Protein AF-A0A9X3E9X4-F1 (afdb_monomer)

Mean predicted aligned error: 5.79 Å

Sequence (82 aa):
TADANYDTFAFTPHMPKLNTANPEVQDYLIDIATYWIKEFDIDGWRLDVANEVDHHFWKKFRAATTAIKPDIYILGEIWTSA

pLDDT: mean 85.85, std 11.59, range [47.12, 97.25]

Radius of gyration: 14.31 Å; Cα contacts (8 Å, |Δi|>4): 78; chains: 1; bounding box: 34×23×36 Å

Nearest PDB structures (foldseek):
  1j0j-assembly1_A  TM=1.002E+00  e=7.257E-10  Geobacillus stearothermophilus
  7d9b-assembly1_A  TM=9.955E-01  e=9.398E-10  Weissella cibaria
  1sma-assembly1_B  TM=9.972E-01  e=7.257E-10  Thermus sp. IM6501
  1j0i-assembly1_B  TM=9.992E-01  e=1.141E-09  Geobacillus stearothermophilus
  1gvi-assembly1_B  TM=9.988E-01  e=2.478E-09  Thermus sp.

Secondary structure (DSSP, 8-state):
----SS-BSTT-TTSBPP-TTSHHHHHHHHHHHHHHHHHH---EEEETTGGGS-HHHHHHHHHHHHHH-TT-EEEE--SS--

Foldseek 3Di:
DDDDPADADPRDNVGGDDDLVDPVSLVVVLCVLQVCCVPPVDQEDEAPPVVVHDPVSVVVSLVSNCVSPVRRYYHYDDPDDD

Solvent-accessible surface area (backbone atoms only — not comparable to full-atom values): 5148 Å² total; per-residue (Å²): 123,91,82,66,95,60,64,38,56,87,81,41,82,89,40,67,57,77,62,67,84,42,64,69,52,42,51,53,54,43,50,54,59,40,45,49,39,73,78,65,63,56,62,61,48,78,38,76,66,42,79,82,52,62,69,69,51,54,53,51,45,52,54,57,42,38,73,76,39,76,80,51,41,80,43,68,46,65,97,61,90,129

Structure (mmCIF, N/CA/C/O backbone):
data_AF-A0A9X3E9X4-F1
#
_entry.id   AF-A0A9X3E9X4-F1
#
loop_
_atom_site.group_PDB
_atom_site.id
_atom_site.type_symbol
_atom_site.label_atom_id
_atom_site.label_alt_id
_atom_site.label_comp_id
_atom_site.label_asym_id
_atom_site.label_entity_id
_atom_site.label_seq_id
_atom_site.pdbx_PDB_ins_code
_atom_site.Cartn_x
_atom_site.Cartn_y
_atom_site.Cartn_z
_atom_site.occupancy
_atom_site.B_iso_or_equiv
_atom_site.auth_seq_id
_atom_site.auth_comp_id
_atom_site.auth_asym_id
_atom_site.auth_atom_id
_atom_site.p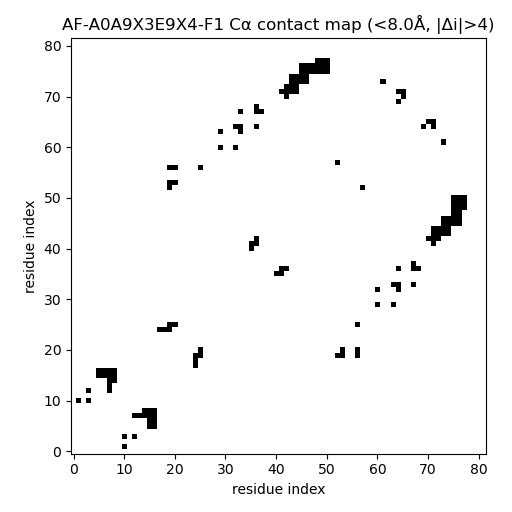dbx_PDB_model_num
ATOM 1 N N . THR A 1 1 ? 23.518 -7.534 -15.360 1.00 48.78 1 THR A N 1
ATOM 2 C CA . THR A 1 1 ? 24.111 -6.794 -16.490 1.00 48.78 1 THR A CA 1
ATOM 3 C C . THR A 1 1 ? 23.274 -5.559 -16.693 1.00 48.78 1 THR A C 1
ATOM 5 O O . THR A 1 1 ? 22.057 -5.667 -16.640 1.00 48.78 1 THR A O 1
ATOM 8 N N . ALA A 1 2 ? 23.937 -4.405 -16.767 1.00 56.44 2 ALA A N 1
ATOM 9 C CA . ALA A 1 2 ? 23.331 -3.106 -17.035 1.00 56.44 2 ALA A CA 1
ATOM 10 C C . ALA A 1 2 ? 22.443 -3.154 -18.293 1.00 56.44 2 ALA A C 1
ATOM 12 O O . ALA A 1 2 ? 22.712 -3.978 -19.163 1.00 56.44 2 ALA A O 1
ATOM 13 N N . ASP A 1 3 ? 21.428 -2.285 -18.336 1.00 66.25 3 ASP A N 1
ATOM 14 C CA . ASP A 1 3 ? 20.433 -2.062 -19.409 1.00 66.25 3 ASP A CA 1
ATOM 15 C C . ASP A 1 3 ? 18.995 -2.525 -19.104 1.00 66.25 3 ASP A C 1
ATOM 17 O O . ASP A 1 3 ? 18.273 -2.986 -19.987 1.00 66.25 3 ASP A O 1
ATOM 21 N N . ALA A 1 4 ? 18.518 -2.347 -17.867 1.00 68.94 4 ALA A N 1
ATOM 22 C CA . ALA A 1 4 ? 17.077 -2.160 -17.684 1.00 68.94 4 ALA A CA 1
ATOM 23 C C . ALA A 1 4 ? 16.717 -0.753 -18.197 1.00 68.94 4 ALA A C 1
ATOM 25 O O . ALA A 1 4 ? 17.294 0.235 -17.749 1.00 68.94 4 ALA A O 1
ATOM 26 N N . ASN A 1 5 ? 15.784 -0.648 -19.145 1.00 88.31 5 ASN A N 1
ATOM 27 C CA . ASN A 1 5 ? 15.276 0.634 -19.661 1.00 88.31 5 ASN A CA 1
ATOM 28 C C . ASN A 1 5 ? 14.125 1.203 -18.803 1.00 88.31 5 ASN A C 1
ATOM 30 O O . ASN A 1 5 ? 13.333 2.016 -19.279 1.00 88.3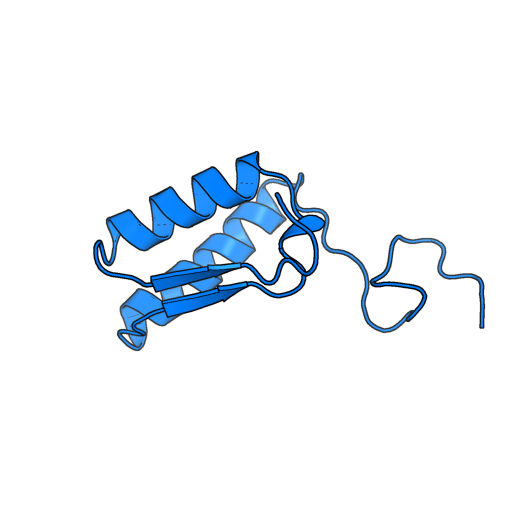1 5 ASN A O 1
ATOM 34 N N . TYR A 1 6 ? 14.029 0.745 -17.556 1.00 84.94 6 TYR A N 1
ATOM 35 C CA . TYR A 1 6 ? 13.027 1.098 -16.558 1.00 84.94 6 TYR A CA 1
ATOM 36 C C . TYR A 1 6 ? 13.680 1.149 -15.175 1.00 84.94 6 TYR A C 1
ATOM 38 O O . TYR A 1 6 ? 14.691 0.485 -14.938 1.00 84.94 6 TYR A O 1
ATOM 46 N N . ASP A 1 7 ? 13.088 1.913 -14.258 1.00 85.62 7 ASP A N 1
ATOM 47 C CA . ASP A 1 7 ? 13.581 2.010 -12.886 1.00 85.62 7 ASP A CA 1
ATOM 48 C C . ASP A 1 7 ? 13.426 0.669 -12.155 1.00 85.62 7 ASP A C 1
ATOM 50 O O . ASP A 1 7 ? 12.385 0.009 -12.228 1.00 85.62 7 ASP A O 1
ATOM 54 N N . THR A 1 8 ? 14.462 0.266 -11.421 1.00 88.25 8 THR A N 1
ATOM 55 C CA . THR A 1 8 ? 14.498 -0.986 -10.652 1.00 88.25 8 THR A CA 1
ATOM 56 C C . THR A 1 8 ? 14.941 -0.741 -9.224 1.00 88.25 8 THR A C 1
ATOM 58 O O . THR A 1 8 ? 15.609 0.250 -8.938 1.00 88.25 8 THR A O 1
ATOM 61 N N . PHE A 1 9 ? 14.657 -1.692 -8.336 1.00 82.81 9 PHE A N 1
ATOM 62 C CA . PHE A 1 9 ? 15.364 -1.756 -7.063 1.00 82.81 9 PHE A CA 1
ATOM 63 C C . PHE A 1 9 ? 16.863 -1.997 -7.310 1.00 82.81 9 PHE A C 1
ATOM 65 O O . PHE A 1 9 ? 17.247 -2.982 -7.949 1.00 82.81 9 PHE A O 1
ATOM 72 N N . ALA A 1 10 ? 17.715 -1.089 -6.824 1.00 82.81 10 ALA A N 1
ATOM 73 C CA . ALA A 1 10 ? 19.150 -1.069 -7.110 1.00 82.81 10 ALA A CA 1
ATOM 74 C C . ALA A 1 10 ? 19.444 -1.251 -8.618 1.00 82.81 10 ALA A C 1
ATOM 76 O O . ALA A 1 10 ? 19.154 -0.370 -9.420 1.00 82.81 10 ALA A O 1
ATOM 77 N N . PHE A 1 11 ? 19.989 -2.405 -9.013 1.00 82.56 11 PHE A N 1
ATOM 78 C CA . PHE A 1 11 ? 20.282 -2.750 -10.410 1.00 82.56 11 PHE A CA 1
ATOM 79 C C . PHE A 1 11 ? 19.762 -4.147 -10.787 1.00 82.56 11 PHE A C 1
ATOM 81 O O . PHE A 1 11 ? 20.341 -4.817 -11.647 1.00 82.56 11 PHE A O 1
ATOM 88 N N . THR A 1 12 ? 18.718 -4.636 -10.102 1.00 82.62 12 THR A N 1
ATOM 89 C CA . THR A 1 12 ? 18.157 -5.968 -10.370 1.00 82.62 12 THR A CA 1
ATOM 90 C C . THR A 1 12 ? 16.983 -5.899 -11.360 1.00 82.62 12 THR A C 1
ATOM 92 O O . THR A 1 12 ? 15.917 -5.380 -11.030 1.00 82.62 12 THR A O 1
ATOM 95 N N . PRO A 1 13 ? 17.113 -6.476 -12.572 1.00 83.56 13 PRO A N 1
ATOM 96 C CA . PRO A 1 13 ? 16.068 -6.400 -13.597 1.00 83.56 13 PRO A CA 1
ATOM 97 C C . PRO A 1 13 ? 14.781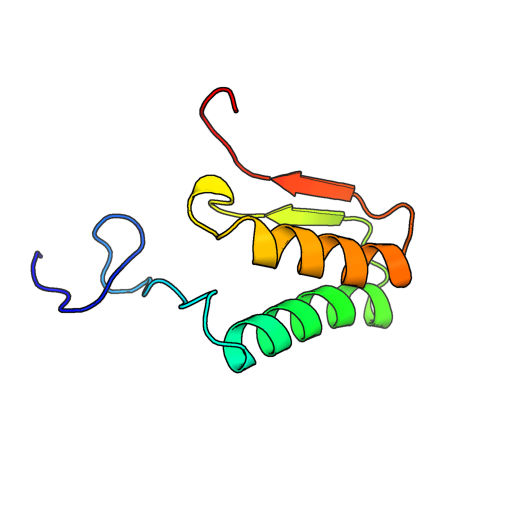 -7.150 -13.220 1.00 83.56 13 PRO A C 1
ATOM 99 O O . PRO A 1 13 ? 13.738 -6.916 -13.826 1.00 83.56 13 PRO A O 1
ATOM 102 N N . HIS A 1 14 ? 14.838 -8.031 -12.216 1.00 86.31 14 HIS A N 1
ATOM 103 C CA . HIS A 1 14 ? 13.695 -8.807 -11.729 1.00 86.31 14 HIS A CA 1
ATOM 104 C C . HIS A 1 14 ? 12.801 -8.041 -10.742 1.00 86.31 14 HIS A C 1
ATOM 106 O O . HIS A 1 14 ? 11.751 -8.556 -10.367 1.00 86.31 14 HIS A O 1
ATOM 112 N N . MET A 1 15 ? 13.196 -6.835 -10.318 1.00 86.56 15 MET A N 1
ATOM 113 C CA . MET A 1 15 ? 12.423 -5.997 -9.395 1.00 86.56 15 MET A CA 1
ATOM 114 C C . MET A 1 15 ? 12.165 -4.619 -10.019 1.00 86.56 15 MET A C 1
ATOM 116 O O . MET A 1 15 ? 12.837 -3.645 -9.664 1.00 86.56 15 MET A O 1
ATOM 120 N N . PRO A 1 16 ? 11.225 -4.520 -10.978 1.00 88.25 16 PRO A N 1
ATOM 121 C CA . PRO A 1 16 ? 10.812 -3.236 -11.529 1.00 88.25 16 PRO A CA 1
ATOM 122 C C . PRO A 1 16 ? 10.164 -2.372 -10.441 1.00 88.25 16 PRO A C 1
ATOM 124 O O . PRO A 1 16 ? 9.320 -2.841 -9.674 1.00 88.25 16 PRO A O 1
ATOM 127 N N . LYS A 1 17 ? 10.550 -1.097 -10.380 1.00 87.12 17 LYS A N 1
ATOM 128 C CA . LYS A 1 17 ? 9.997 -0.131 -9.431 1.00 87.12 17 LYS A CA 1
ATOM 129 C C . LYS A 1 17 ? 8.554 0.190 -9.816 1.00 87.12 17 LYS A C 1
ATOM 131 O O . LYS A 1 17 ? 8.270 0.587 -10.944 1.00 87.12 17 LYS A O 1
ATOM 136 N N . LEU A 1 18 ? 7.633 0.036 -8.868 1.00 87.69 18 LEU A N 1
ATOM 137 C CA . LEU A 1 18 ? 6.238 0.412 -9.080 1.00 87.69 18 LEU A CA 1
ATOM 138 C C . LEU A 1 18 ? 6.093 1.937 -9.131 1.00 87.69 18 LEU A C 1
ATOM 140 O O . LEU A 1 18 ? 6.648 2.657 -8.300 1.00 87.69 18 LEU A O 1
ATOM 144 N N . ASN A 1 19 ? 5.297 2.430 -10.080 1.00 88.19 19 ASN A N 1
ATOM 145 C CA . ASN A 1 19 ? 4.974 3.849 -10.171 1.00 88.19 19 ASN A CA 1
ATOM 146 C C . ASN A 1 19 ? 3.894 4.219 -9.144 1.00 88.19 19 ASN A C 1
ATOM 148 O O . ASN A 1 19 ? 2.701 4.210 -9.447 1.00 88.19 19 ASN A O 1
ATOM 152 N N . THR A 1 20 ? 4.314 4.596 -7.938 1.00 84.19 20 THR A N 1
ATOM 153 C CA . THR A 1 20 ? 3.406 4.990 -6.851 1.00 84.19 20 THR A CA 1
ATOM 154 C C . THR A 1 20 ? 2.749 6.355 -7.056 1.00 84.19 20 THR A C 1
ATOM 156 O O . THR A 1 20 ? 1.980 6.773 -6.198 1.00 84.19 20 THR A O 1
ATOM 159 N N . ALA A 1 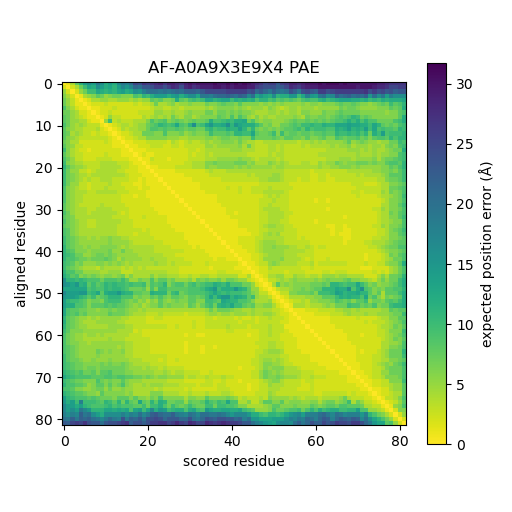21 ? 3.009 7.064 -8.162 1.00 85.00 21 ALA A N 1
ATOM 160 C CA . ALA A 1 21 ? 2.245 8.250 -8.557 1.00 85.00 21 ALA A CA 1
ATOM 161 C C . ALA A 1 21 ? 1.011 7.902 -9.412 1.00 85.00 21 ALA A C 1
ATOM 163 O O . ALA A 1 21 ? 0.102 8.724 -9.521 1.00 85.00 21 ALA A O 1
ATOM 164 N N . ASN A 1 22 ? 0.952 6.700 -10.000 1.00 89.69 22 ASN A N 1
ATOM 165 C CA . ASN A 1 22 ? -0.214 6.242 -10.751 1.00 89.69 22 ASN A CA 1
ATOM 166 C C . ASN A 1 22 ? -1.370 5.912 -9.778 1.00 89.69 22 ASN A C 1
ATOM 168 O O . ASN A 1 22 ? -1.182 5.050 -8.916 1.00 89.69 22 ASN A O 1
ATOM 172 N N . PRO A 1 23 ? -2.556 6.542 -9.912 1.00 90.50 23 PRO A N 1
ATOM 173 C CA . PRO A 1 23 ? -3.710 6.268 -9.055 1.00 90.50 23 PRO A CA 1
ATOM 174 C C . PRO A 1 23 ? -4.111 4.790 -8.997 1.00 90.50 23 PRO A C 1
ATOM 176 O O . PRO A 1 23 ? -4.353 4.287 -7.909 1.00 90.50 23 PRO A O 1
ATOM 179 N N . GLU A 1 24 ? -4.083 4.066 -10.119 1.00 94.19 24 GLU A N 1
ATOM 180 C CA . GLU A 1 24 ? -4.454 2.643 -10.161 1.00 94.19 24 GLU A CA 1
ATOM 181 C C . GLU A 1 24 ? -3.489 1.779 -9.340 1.00 94.19 24 GLU A C 1
ATOM 183 O O . GLU A 1 24 ? -3.900 0.843 -8.660 1.00 94.19 24 GLU A O 1
ATOM 188 N N . VAL A 1 25 ? -2.196 2.121 -9.357 1.00 93.12 25 VAL A N 1
ATOM 189 C CA . VAL A 1 25 ? -1.184 1.445 -8.534 1.00 93.12 25 VAL A CA 1
ATOM 190 C C . VAL A 1 25 ? -1.394 1.777 -7.059 1.00 93.12 25 VAL A C 1
ATOM 192 O O . VAL A 1 25 ? -1.265 0.895 -6.214 1.00 93.12 25 VAL A O 1
ATOM 195 N N . GLN A 1 26 ? -1.730 3.029 -6.731 1.00 91.44 26 GLN A N 1
ATOM 196 C CA . GLN A 1 26 ? -2.028 3.414 -5.350 1.00 91.44 26 GLN A CA 1
ATOM 197 C C . GLN A 1 26 ? -3.237 2.646 -4.811 1.00 91.44 26 GLN A C 1
ATOM 199 O O . GLN A 1 26 ? -3.150 2.083 -3.720 1.00 91.44 26 GLN A O 1
ATOM 204 N N . ASP A 1 27 ? -4.323 2.605 -5.581 1.00 93.12 27 ASP A N 1
ATOM 205 C CA . ASP A 1 27 ? -5.562 1.932 -5.203 1.00 93.12 27 ASP A CA 1
ATOM 206 C C . ASP A 1 27 ? -5.318 0.430 -5.039 1.00 93.12 27 ASP A C 1
ATOM 208 O O . ASP A 1 27 ? -5.631 -0.126 -3.992 1.00 93.12 27 ASP A O 1
ATOM 212 N N . TYR A 1 28 ? -4.615 -0.202 -5.984 1.00 95.31 28 TYR A N 1
ATOM 213 C CA . TYR A 1 28 ? -4.243 -1.615 -5.892 1.00 95.31 28 TYR A CA 1
ATOM 214 C C . TYR A 1 28 ? -3.430 -1.948 -4.628 1.00 95.31 28 TYR A C 1
ATOM 216 O O . TYR A 1 28 ? -3.701 -2.932 -3.937 1.00 95.31 28 TYR A O 1
ATOM 224 N N . LEU A 1 29 ? -2.427 -1.130 -4.292 1.00 94.50 29 LEU A N 1
ATOM 225 C CA . LEU A 1 29 ? -1.601 -1.355 -3.102 1.00 94.50 29 LEU A CA 1
ATOM 226 C C . LEU A 1 29 ? -2.386 -1.131 -1.802 1.00 94.50 29 LEU A C 1
ATOM 228 O O . LEU A 1 29 ? -2.182 -1.862 -0.831 1.00 94.50 29 LEU A O 1
ATOM 232 N N . ILE A 1 30 ? -3.282 -0.142 -1.772 1.00 94.31 30 ILE A N 1
ATOM 233 C CA . ILE A 1 30 ? -4.164 0.109 -0.626 1.00 94.31 30 ILE A CA 1
ATOM 234 C C . ILE A 1 30 ? -5.184 -1.026 -0.482 1.00 94.31 30 ILE A C 1
ATOM 236 O O . ILE A 1 30 ? -5.424 -1.490 0.632 1.00 94.31 30 ILE A O 1
ATOM 240 N N . ASP A 1 31 ? -5.737 -1.529 -1.580 1.00 96.25 31 ASP A N 1
ATOM 241 C CA . ASP A 1 31 ? -6.663 -2.659 -1.567 1.00 96.25 31 ASP A CA 1
ATOM 242 C C . ASP A 1 31 ? -6.000 -3.900 -0.972 1.00 96.25 31 ASP A C 1
ATOM 244 O O . ASP A 1 31 ? -6.559 -4.504 -0.060 1.00 96.25 31 ASP A O 1
ATOM 248 N N . ILE A 1 32 ? -4.763 -4.219 -1.369 1.00 95.25 32 ILE A N 1
ATOM 249 C CA . ILE A 1 32 ? -3.983 -5.291 -0.731 1.00 95.25 32 ILE A CA 1
ATOM 250 C C . ILE A 1 32 ? -3.799 -5.011 0.762 1.00 95.25 32 ILE A C 1
ATOM 252 O O . ILE A 1 32 ? -4.059 -5.881 1.595 1.00 95.25 32 ILE A O 1
ATOM 256 N N . ALA A 1 33 ? -3.357 -3.803 1.114 1.00 94.31 33 ALA A N 1
ATOM 257 C CA . ALA A 1 33 ? -3.075 -3.443 2.498 1.00 94.31 33 ALA A CA 1
ATOM 258 C C . ALA A 1 33 ? -4.301 -3.605 3.400 1.00 94.31 33 ALA A C 1
ATOM 260 O O . ALA A 1 33 ? -4.186 -4.084 4.526 1.00 94.31 33 ALA A O 1
ATOM 261 N N . THR A 1 34 ? -5.471 -3.213 2.898 1.00 95.31 34 THR A N 1
ATOM 262 C CA . THR A 1 34 ? -6.738 -3.282 3.624 1.00 95.31 34 THR A CA 1
ATOM 263 C C . THR A 1 34 ? -7.360 -4.674 3.603 1.00 95.31 34 THR A C 1
ATOM 265 O O . THR A 1 34 ? -7.975 -5.061 4.595 1.00 95.31 34 THR A O 1
ATOM 268 N N . TYR A 1 35 ? -7.171 -5.444 2.530 1.00 97.00 35 TYR A N 1
ATOM 269 C CA . TYR A 1 35 ? -7.635 -6.825 2.401 1.00 97.00 35 TYR A CA 1
ATOM 270 C C . TYR A 1 35 ? -7.083 -7.707 3.521 1.00 97.00 35 TYR A C 1
ATOM 272 O O . TYR A 1 35 ? -7.851 -8.336 4.241 1.00 97.00 35 TYR A O 1
ATOM 280 N N . TRP A 1 36 ? -5.765 -7.694 3.743 1.00 96.19 36 TRP A N 1
ATOM 281 C CA . TRP A 1 36 ? -5.159 -8.541 4.775 1.00 96.19 36 TRP A CA 1
ATOM 282 C C . TRP A 1 36 ? -5.603 -8.175 6.194 1.00 96.19 36 TRP A C 1
ATOM 284 O O . TRP A 1 36 ? -5.739 -9.054 7.039 1.00 96.19 36 TRP A O 1
ATOM 294 N N . ILE A 1 37 ? -5.877 -6.895 6.449 1.00 95.25 37 ILE A N 1
ATOM 295 C CA . ILE A 1 37 ? -6.419 -6.443 7.736 1.00 95.25 37 ILE A CA 1
ATOM 296 C C . ILE A 1 37 ? -7.850 -6.954 7.910 1.00 95.25 37 ILE A C 1
ATOM 298 O O . ILE A 1 37 ? -8.182 -7.484 8.962 1.00 95.25 37 ILE A O 1
ATOM 302 N N . LYS A 1 38 ? -8.697 -6.817 6.885 1.00 95.75 38 LYS A N 1
ATOM 303 C CA . LYS A 1 38 ? -10.114 -7.203 6.958 1.00 95.75 38 LYS A CA 1
ATOM 304 C C . LYS A 1 38 ? -10.315 -8.714 7.043 1.00 95.75 38 LYS A C 1
ATOM 306 O O . LYS A 1 38 ? -11.135 -9.165 7.831 1.00 95.75 38 LYS A O 1
ATOM 311 N N . GLU A 1 39 ? -9.589 -9.474 6.230 1.00 97.25 39 GLU A N 1
ATOM 312 C CA . GLU A 1 39 ? -9.814 -10.916 6.084 1.00 97.25 39 GLU A CA 1
ATOM 313 C C . GLU A 1 39 ? -9.049 -11.750 7.117 1.00 97.25 39 GLU A C 1
ATOM 315 O O . GLU A 1 39 ? -9.493 -12.836 7.482 1.00 97.25 39 GLU A O 1
ATOM 320 N N . PHE A 1 40 ? -7.899 -11.260 7.592 1.00 96.31 40 PHE A N 1
ATOM 321 C CA . PHE A 1 40 ? -6.995 -12.037 8.449 1.00 96.31 40 PHE A CA 1
ATOM 322 C C . PHE A 1 40 ? -6.649 -11.353 9.776 1.00 96.31 40 PHE A C 1
ATOM 324 O O . PHE A 1 40 ? -5.893 -11.929 10.552 1.00 96.31 40 PHE A O 1
ATOM 331 N N . ASP A 1 41 ? -7.185 -10.156 10.038 1.00 94.38 41 ASP A N 1
ATOM 332 C CA . ASP A 1 41 ? -6.990 -9.398 11.282 1.00 94.38 41 ASP A CA 1
ATOM 333 C C . ASP A 1 41 ? -5.513 -9.212 11.677 1.00 94.38 41 ASP A C 1
ATOM 335 O O . ASP A 1 41 ? -5.137 -9.269 12.846 1.00 94.38 41 ASP A O 1
ATOM 339 N N . ILE A 1 42 ? -4.643 -8.980 10.690 1.00 95.00 42 ILE A N 1
ATOM 340 C CA . ILE A 1 42 ? -3.219 -8.748 10.959 1.00 95.00 42 ILE A CA 1
ATOM 341 C C . ILE A 1 42 ? -3.014 -7.523 11.868 1.00 95.00 42 ILE A C 1
ATOM 343 O O . ILE A 1 42 ? -3.765 -6.545 11.816 1.00 95.00 42 ILE A O 1
ATOM 347 N N . ASP A 1 43 ? -1.955 -7.545 12.673 1.00 93.50 43 ASP A N 1
ATOM 348 C CA . ASP A 1 43 ? -1.671 -6.479 13.646 1.00 93.50 43 ASP A CA 1
ATOM 349 C C . ASP A 1 43 ? -0.687 -5.424 13.137 1.00 93.50 43 ASP A C 1
ATOM 351 O O . ASP A 1 43 ? -0.473 -4.401 13.788 1.00 93.50 43 ASP A O 1
ATOM 355 N N . GLY A 1 44 ? -0.076 -5.630 11.967 1.00 92.44 44 GLY 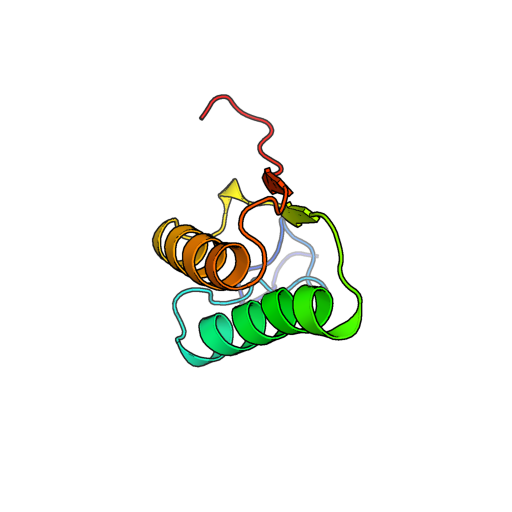A N 1
ATOM 356 C CA . GLY A 1 44 ? 0.869 -4.656 11.446 1.00 92.44 44 GLY A CA 1
ATOM 357 C C . GLY A 1 44 ? 1.414 -4.914 10.051 1.00 92.44 44 GLY A C 1
ATOM 358 O O . GLY A 1 44 ? 1.376 -6.024 9.526 1.00 92.44 44 GLY A O 1
ATOM 359 N N . TRP A 1 45 ? 1.974 -3.850 9.483 1.00 93.12 45 TRP A N 1
ATOM 360 C CA . TRP A 1 45 ? 2.671 -3.823 8.207 1.00 93.12 45 TRP A CA 1
ATOM 361 C C . TRP A 1 45 ? 4.119 -3.376 8.404 1.00 93.12 45 TRP A C 1
ATOM 363 O O . TRP A 1 45 ? 4.380 -2.265 8.871 1.00 93.12 45 TRP A O 1
ATOM 373 N N . ARG A 1 46 ? 5.066 -4.219 7.983 1.00 91.88 46 ARG A N 1
ATOM 374 C CA . ARG A 1 46 ? 6.466 -3.829 7.776 1.00 91.88 46 ARG A CA 1
ATOM 375 C C . ARG A 1 46 ? 6.638 -3.425 6.314 1.00 91.88 46 ARG A C 1
ATOM 377 O O . ARG A 1 46 ? 6.508 -4.261 5.426 1.00 91.88 46 ARG A O 1
ATOM 384 N N . LEU A 1 47 ? 6.929 -2.153 6.075 1.00 84.94 47 LEU A N 1
ATOM 385 C CA . LEU A 1 47 ? 7.056 -1.546 4.753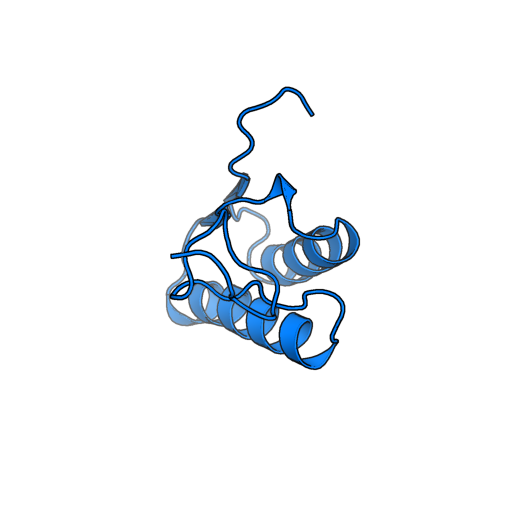 1.00 84.94 47 LEU A CA 1
ATOM 386 C C . LEU A 1 47 ? 8.506 -1.653 4.275 1.00 84.94 47 LEU A C 1
ATOM 388 O O . LEU A 1 47 ? 9.401 -1.049 4.866 1.00 84.94 47 LEU A O 1
ATOM 392 N N . ASP A 1 48 ? 8.716 -2.448 3.233 1.00 78.75 48 ASP A N 1
ATOM 393 C CA . ASP A 1 48 ? 10.008 -2.642 2.571 1.00 78.75 48 ASP A CA 1
ATOM 394 C C . ASP A 1 48 ? 10.424 -1.384 1.796 1.00 78.75 48 ASP A C 1
ATOM 396 O O . ASP A 1 48 ? 9.587 -0.785 1.118 1.00 78.75 48 ASP A O 1
ATOM 400 N N . VAL A 1 49 ? 11.691 -0.970 1.933 1.00 73.50 49 VAL A N 1
ATOM 401 C CA . VAL A 1 49 ? 12.293 0.179 1.215 1.00 73.50 49 VAL A CA 1
ATOM 402 C C . VAL A 1 49 ? 11.385 1.427 1.218 1.00 73.50 49 VAL A C 1
ATOM 404 O O . VAL A 1 49 ? 11.107 2.066 0.199 1.00 73.50 49 VAL A O 1
ATOM 407 N N . ALA A 1 50 ? 10.871 1.785 2.399 1.00 67.31 50 ALA A N 1
ATOM 408 C CA . ALA A 1 50 ? 9.854 2.831 2.531 1.00 67.31 50 ALA A CA 1
ATOM 409 C C . ALA A 1 50 ? 10.359 4.232 2.130 1.00 67.31 50 ALA A C 1
ATOM 411 O O . ALA A 1 50 ? 9.557 5.113 1.810 1.00 67.31 50 ALA A O 1
ATOM 412 N N . ASN A 1 51 ? 11.680 4.426 2.133 1.00 67.31 51 ASN A N 1
ATOM 413 C CA . ASN A 1 51 ? 12.366 5.666 1.776 1.00 67.31 51 ASN A CA 1
ATOM 414 C C . ASN A 1 51 ? 12.265 6.032 0.288 1.00 67.31 51 ASN A C 1
ATOM 416 O O . ASN A 1 51 ? 12.460 7.195 -0.053 1.00 67.31 51 ASN A O 1
ATOM 420 N N . GLU A 1 52 ? 11.969 5.079 -0.596 1.00 67.31 52 GLU A N 1
ATOM 421 C CA . GLU A 1 52 ? 11.868 5.356 -2.031 1.00 67.31 52 GLU A CA 1
ATOM 422 C C . GLU A 1 52 ? 10.428 5.520 -2.545 1.00 67.31 52 GLU A C 1
ATOM 424 O O . GLU A 1 52 ? 10.211 5.614 -3.761 1.00 67.31 52 GLU A O 1
ATOM 429 N N . VAL A 1 53 ? 9.448 5.508 -1.641 1.00 74.81 53 VAL A N 1
ATOM 430 C CA . VAL A 1 53 ? 8.025 5.667 -1.950 1.00 74.81 53 VAL A CA 1
ATOM 431 C C . VAL A 1 53 ? 7.558 7.045 -1.492 1.00 74.81 53 VAL A C 1
ATOM 433 O O . VAL A 1 53 ? 7.900 7.510 -0.405 1.00 74.81 53 VAL A O 1
ATOM 436 N N . ASP A 1 54 ? 6.758 7.702 -2.331 1.00 80.19 54 ASP A N 1
ATOM 437 C CA . ASP A 1 54 ? 6.309 9.071 -2.091 1.00 80.19 54 ASP A CA 1
ATOM 438 C C . ASP A 1 54 ? 5.496 9.222 -0.788 1.00 80.19 54 ASP A C 1
ATOM 440 O O . ASP A 1 54 ? 4.629 8.408 -0.447 1.00 80.19 54 ASP A O 1
ATOM 444 N N . HIS A 1 55 ? 5.737 10.317 -0.063 1.00 82.50 55 HIS A N 1
ATOM 445 C CA . HIS A 1 55 ? 5.078 10.593 1.215 1.00 82.50 55 HIS A CA 1
ATOM 446 C C . HIS A 1 55 ? 3.554 10.745 1.100 1.00 82.50 55 HIS A C 1
ATOM 448 O O . HIS A 1 55 ? 2.843 10.494 2.078 1.00 82.50 55 HIS A O 1
ATOM 454 N N . HIS A 1 56 ? 3.027 11.164 -0.055 1.00 85.38 56 HIS A N 1
ATOM 455 C CA . HIS A 1 56 ? 1.585 11.262 -0.280 1.00 85.38 56 HIS A CA 1
ATOM 456 C C . HIS A 1 56 ? 0.925 9.887 -0.254 1.00 85.38 56 HIS A C 1
ATOM 458 O O . HIS A 1 56 ? -0.121 9.719 0.376 1.00 85.38 56 HIS A O 1
ATOM 464 N N . PHE A 1 57 ? 1.567 8.889 -0.867 1.00 88.38 57 PHE A N 1
ATOM 465 C CA . PHE A 1 57 ? 1.093 7.510 -0.811 1.00 88.38 57 PHE A CA 1
ATOM 466 C C . PHE A 1 57 ? 1.078 6.999 0.631 1.00 88.38 57 PHE A C 1
ATOM 468 O O . PHE A 1 57 ? 0.054 6.488 1.077 1.00 88.38 57 PHE A O 1
ATOM 475 N N . TRP A 1 58 ? 2.142 7.226 1.409 1.00 88.62 58 TRP A N 1
ATOM 476 C CA . TRP A 1 58 ? 2.178 6.777 2.806 1.00 88.62 58 TRP A CA 1
ATOM 477 C C . TRP A 1 58 ? 1.108 7.419 3.692 1.00 88.62 58 TRP A C 1
ATOM 479 O O . TRP A 1 58 ? 0.553 6.756 4.571 1.00 88.62 58 TRP A O 1
ATOM 489 N N . LYS A 1 59 ? 0.761 8.688 3.445 1.00 89.81 59 LYS A N 1
ATOM 490 C CA . LYS A 1 59 ? -0.365 9.342 4.130 1.00 89.81 59 LYS A CA 1
ATOM 491 C C . LYS A 1 59 ? -1.694 8.666 3.797 1.00 89.81 59 LYS A C 1
ATOM 493 O O . LYS A 1 59 ? -2.474 8.407 4.713 1.00 89.81 59 LYS A O 1
ATOM 498 N N . LYS A 1 60 ? -1.938 8.347 2.520 1.00 90.94 60 LYS A N 1
ATOM 499 C CA . LYS A 1 60 ? -3.137 7.607 2.093 1.00 90.94 60 LYS A CA 1
ATOM 500 C C . LYS A 1 60 ? -3.174 6.199 2.682 1.00 90.94 60 LYS A C 1
ATOM 502 O O . LYS A 1 60 ? -4.193 5.813 3.243 1.00 90.94 60 LYS A O 1
ATOM 507 N N . PHE A 1 61 ? -2.057 5.475 2.616 1.00 93.31 61 PHE A N 1
ATOM 508 C CA . PHE A 1 61 ? -1.906 4.135 3.175 1.00 93.31 61 PHE A CA 1
ATOM 509 C C . PHE A 1 61 ? -2.260 4.122 4.662 1.00 93.31 61 PHE A C 1
ATOM 511 O O . PHE A 1 61 ? -3.124 3.360 5.082 1.00 93.31 61 PHE A O 1
ATOM 518 N N . ARG A 1 62 ? -1.656 5.021 5.453 1.00 93.12 62 ARG A N 1
ATOM 519 C CA . ARG A 1 62 ? -1.950 5.137 6.886 1.00 93.12 62 ARG A CA 1
ATOM 520 C C . ARG A 1 62 ? -3.418 5.467 7.138 1.00 93.12 62 ARG A C 1
ATOM 522 O O . ARG A 1 62 ? -4.014 4.862 8.021 1.00 93.12 62 ARG A O 1
ATOM 529 N N . ALA A 1 63 ? -4.001 6.411 6.400 1.00 94.88 63 ALA A N 1
ATOM 530 C CA . ALA A 1 63 ? -5.409 6.768 6.565 1.00 94.88 63 ALA A CA 1
ATOM 531 C C . ALA A 1 63 ? -6.337 5.572 6.286 1.00 94.88 63 A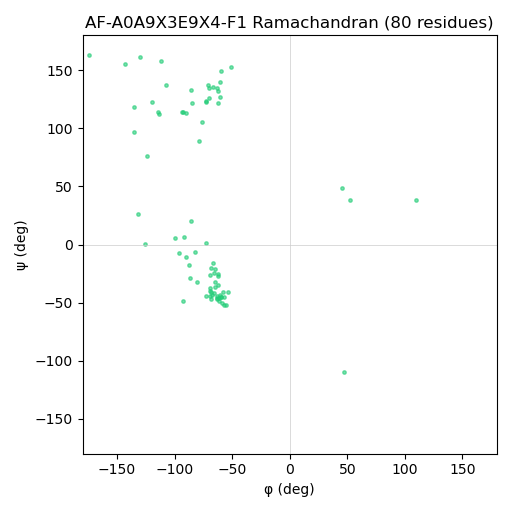LA A C 1
ATOM 533 O O . ALA A 1 63 ? -7.246 5.315 7.067 1.00 94.88 63 ALA A O 1
ATOM 534 N N . ALA A 1 64 ? -6.076 4.811 5.220 1.00 94.69 64 ALA A N 1
ATOM 535 C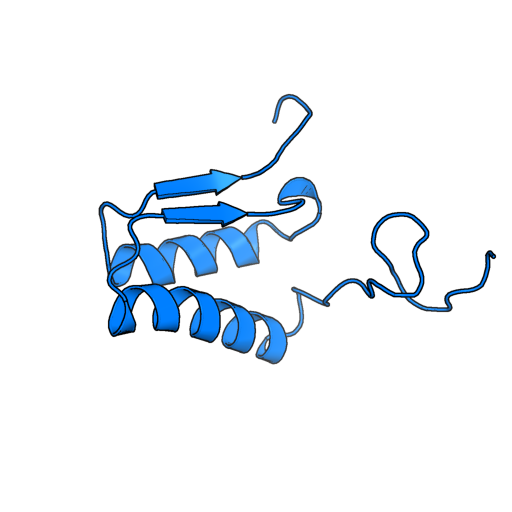 CA . ALA A 1 64 ? -6.881 3.651 4.848 1.00 94.69 64 ALA A CA 1
ATOM 536 C C . ALA A 1 64 ? -6.765 2.494 5.854 1.00 94.69 64 ALA A C 1
ATOM 538 O O . ALA A 1 64 ? -7.776 1.905 6.229 1.00 94.69 64 ALA A O 1
ATOM 539 N N . THR A 1 65 ? -5.554 2.176 6.321 1.00 94.31 65 THR A N 1
ATOM 540 C CA . THR A 1 65 ? -5.336 1.059 7.254 1.00 94.31 65 THR A CA 1
ATOM 541 C C . THR A 1 65 ? -5.842 1.379 8.660 1.00 94.31 65 THR A C 1
ATOM 543 O O . THR A 1 65 ? -6.557 0.569 9.247 1.00 94.31 65 THR A O 1
ATOM 546 N N . THR A 1 66 ? -5.569 2.583 9.174 1.00 93.62 66 THR A N 1
ATOM 547 C CA . THR A 1 66 ? -6.044 3.013 10.506 1.00 93.62 66 THR A CA 1
ATOM 548 C C . THR A 1 66 ? -7.555 3.223 10.577 1.00 93.62 66 THR A C 1
ATOM 550 O O . THR A 1 66 ? -8.135 3.057 11.646 1.00 93.62 66 THR A O 1
ATOM 553 N N . ALA A 1 67 ? -8.215 3.534 9.454 1.00 96.00 67 ALA A N 1
ATOM 554 C CA . ALA A 1 67 ? -9.676 3.584 9.388 1.00 96.00 67 ALA A CA 1
ATOM 555 C C . ALA A 1 67 ? -10.331 2.206 9.597 1.00 96.00 67 ALA A C 1
ATOM 557 O O . ALA A 1 67 ? -11.488 2.143 10.004 1.00 96.00 67 ALA A O 1
ATOM 558 N N . ILE A 1 68 ? -9.605 1.118 9.321 1.00 94.56 68 ILE A N 1
ATOM 559 C CA . ILE A 1 68 ? -10.073 -0.258 9.529 1.00 94.56 68 ILE A CA 1
ATOM 560 C C . ILE A 1 68 ? -9.656 -0.754 10.913 1.00 94.56 68 ILE A C 1
ATOM 562 O O . ILE A 1 68 ? -10.489 -1.277 11.647 1.00 94.56 68 ILE A O 1
ATOM 566 N N . LYS A 1 69 ? -8.379 -0.575 11.266 1.00 93.56 69 LYS A N 1
ATOM 567 C CA . LYS A 1 69 ? -7.793 -1.033 12.529 1.00 93.56 69 LYS A CA 1
ATOM 568 C C . LYS A 1 69 ? -6.920 0.080 13.130 1.00 93.56 69 LYS A C 1
ATOM 570 O O . LYS A 1 69 ? -5.779 0.255 12.701 1.00 93.56 69 LYS A O 1
ATOM 575 N N . PRO A 1 70 ? -7.443 0.888 14.074 1.00 93.81 70 PRO A N 1
ATOM 576 C CA . PRO A 1 70 ? -6.736 2.056 14.615 1.00 93.81 70 PRO A CA 1
ATOM 577 C C . PRO A 1 70 ? -5.428 1.739 15.350 1.00 93.81 70 PRO A C 1
ATOM 579 O O . PRO A 1 70 ? -4.554 2.599 15.441 1.00 93.81 70 PRO A O 1
ATOM 582 N N . ASP A 1 71 ? -5.301 0.526 15.881 1.00 93.19 71 ASP A N 1
ATOM 583 C CA . ASP A 1 71 ? -4.147 0.010 16.618 1.00 93.19 71 ASP A CA 1
ATOM 584 C C . ASP A 1 71 ? -3.125 -0.715 15.727 1.00 93.19 71 ASP A C 1
ATOM 586 O O . ASP A 1 71 ? -2.141 -1.250 16.236 1.00 93.19 71 ASP A O 1
ATOM 590 N N . ILE A 1 72 ? -3.308 -0.697 14.401 1.00 93.94 72 ILE A N 1
ATOM 591 C CA . ILE A 1 72 ? -2.378 -1.346 13.479 1.00 93.94 72 ILE A CA 1
ATOM 592 C C . ILE A 1 72 ? -0.975 -0.734 13.547 1.00 93.94 72 ILE A C 1
ATOM 594 O O . ILE A 1 72 ? -0.779 0.483 13.454 1.00 93.94 72 ILE A O 1
ATOM 598 N N . TYR A 1 73 ? 0.032 -1.596 13.653 1.00 91.44 73 TYR A N 1
ATOM 599 C CA . TYR A 1 73 ? 1.424 -1.186 13.707 1.00 91.44 73 TYR A CA 1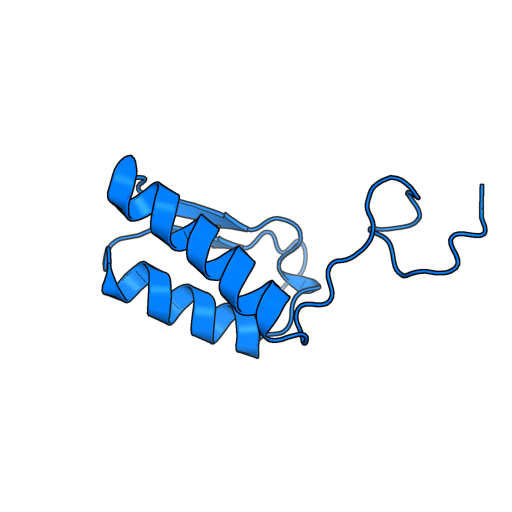
ATOM 600 C C . TYR A 1 73 ? 2.005 -0.994 12.302 1.00 91.44 73 TYR A C 1
ATOM 602 O O . TYR A 1 73 ? 2.030 -1.920 11.497 1.00 91.44 73 TYR A O 1
ATOM 610 N N . ILE A 1 74 ? 2.503 0.204 11.990 1.00 91.62 74 ILE A N 1
ATOM 611 C CA . ILE A 1 74 ? 3.133 0.507 10.696 1.00 91.62 74 ILE A CA 1
ATOM 612 C C . ILE A 1 74 ? 4.616 0.788 10.929 1.00 91.62 74 ILE A C 1
ATOM 614 O O . ILE A 1 74 ? 4.974 1.803 11.528 1.00 91.62 74 ILE A O 1
ATOM 618 N N . LEU A 1 75 ? 5.474 -0.103 10.435 1.00 89.00 75 LEU A N 1
ATOM 619 C CA . LEU A 1 75 ? 6.926 -0.026 10.570 1.00 89.00 75 LEU A CA 1
ATOM 620 C C . LEU A 1 75 ? 7.569 0.187 9.199 1.00 89.00 75 LEU A C 1
ATOM 622 O O . LEU A 1 75 ? 7.519 -0.698 8.353 1.00 89.00 75 LEU A O 1
ATOM 626 N N . GLY A 1 76 ? 8.199 1.340 8.985 1.00 84.25 76 GLY A N 1
ATOM 627 C CA . GLY A 1 76 ? 8.979 1.606 7.775 1.00 84.25 76 GLY A CA 1
ATOM 628 C C . GLY A 1 76 ? 10.417 1.112 7.895 1.00 84.25 76 GLY A C 1
ATOM 629 O O . GLY A 1 76 ? 11.085 1.402 8.886 1.00 84.25 76 GLY A O 1
ATOM 630 N N . GLU A 1 77 ? 10.917 0.405 6.885 1.00 79.81 77 GLU A N 1
ATOM 631 C CA . GLU A 1 77 ? 12.347 0.141 6.750 1.00 79.81 77 GLU A CA 1
ATOM 632 C C . GLU A 1 77 ? 13.070 1.400 6.249 1.00 79.81 77 GLU A C 1
ATOM 634 O O . GLU A 1 77 ? 12.975 1.763 5.077 1.00 79.81 77 GLU A O 1
ATOM 639 N N . ILE A 1 78 ? 13.801 2.068 7.147 1.00 76.75 78 ILE A N 1
ATOM 640 C CA . ILE A 1 78 ? 14.636 3.234 6.839 1.00 76.75 78 ILE A CA 1
ATOM 641 C C . ILE A 1 78 ? 15.979 3.055 7.556 1.00 76.75 78 ILE A C 1
ATOM 643 O O . ILE A 1 78 ? 16.029 2.956 8.780 1.00 76.75 78 ILE A O 1
ATOM 647 N N . TRP A 1 79 ? 17.068 2.988 6.787 1.00 71.06 79 TRP A N 1
ATOM 648 C CA . TRP A 1 79 ? 18.421 2.720 7.301 1.00 71.06 79 TRP A CA 1
ATOM 649 C C . TRP A 1 79 ? 19.187 3.998 7.694 1.00 71.06 79 TRP A C 1
ATOM 651 O O . TRP A 1 79 ? 20.244 3.923 8.317 1.00 71.06 79 TRP A O 1
ATOM 661 N N . THR A 1 80 ? 18.663 5.173 7.340 1.00 60.66 80 THR A N 1
ATOM 662 C CA . THR A 1 80 ? 19.228 6.494 7.654 1.00 60.66 80 THR A CA 1
ATOM 663 C C . THR A 1 80 ? 18.343 7.242 8.650 1.00 60.66 80 THR A C 1
ATOM 665 O O . THR A 1 80 ? 17.149 6.967 8.746 1.00 60.66 80 THR A O 1
ATOM 668 N N . SER A 1 81 ? 18.891 8.216 9.383 1.00 47.12 81 SER A N 1
ATOM 669 C CA . SER A 1 81 ? 18.048 9.142 10.149 1.00 47.12 81 SER A CA 1
ATOM 670 C C . SER A 1 81 ? 17.126 9.895 9.188 1.00 47.12 81 SER A C 1
ATOM 672 O O . SER A 1 81 ? 17.612 10.458 8.205 1.00 47.12 81 SER A O 1
ATOM 674 N N . ALA A 1 82 ? 15.825 9.857 9.466 1.00 49.03 82 ALA A N 1
ATOM 675 C CA . ALA A 1 82 ? 14.822 10.672 8.788 1.00 49.03 82 ALA A CA 1
ATOM 676 C C . ALA A 1 82 ? 14.976 12.157 9.146 1.00 49.03 82 ALA A C 1
ATOM 678 O O . ALA A 1 82 ? 15.384 12.441 10.298 1.00 49.03 82 ALA A O 1
#

InterPro domains:
  IPR006047 Glycosyl hydrolase family 13, catalytic domain [PF00128] (6-81)
  IPR017853 Glycoside hydrolase superfamily [SSF51445] (3-81)
  IPR045857 Oligo-1,6-glucosidase, domain 2 [G3DSA:3.90.400.10] (3-19)

Organism: NCBI:txid2766470